Protein AF-A0A947HVK5-F1 (afdb_monomer)

pLDDT: mean 76.27, std 20.45, range [34.97, 96.56]

Sequence (121 aa):
MRTTFETTDQLSEFIASIAPEDFHAKRVPSLSNATLGVLHAGALTIHAIGRGLAFARGLDDKHTVKQVDRLLSNFGFDVERFRKVSIRLGQLGTPRRGHEWLLGPRLRSIPSGSSSGAPRP

Solvent-accessible surface area (backbone atoms only — not comparable to full-atom values): 7539 Å² total; per-residue (Å²): 134,86,85,78,77,88,48,54,64,61,35,25,54,52,47,54,75,73,48,60,94,86,56,58,74,73,52,38,58,51,50,16,49,51,50,54,48,50,59,52,48,52,59,52,48,40,49,51,52,8,40,52,50,8,66,77,66,78,50,57,46,70,62,31,23,52,50,45,47,53,54,74,68,32,88,88,56,61,62,72,72,48,49,64,54,52,55,53,46,62,74,68,48,80,84,71,89,86,60,82,82,78,58,61,83,83,68,76,76,68,79,83,88,71,93,79,83,80,84,82,132

Structure (mmCIF, N/CA/C/O backbone):
data_AF-A0A947HVK5-F1
#
_entry.id   AF-A0A947HVK5-F1
#
loop_
_atom_site.group_PDB
_atom_site.id
_atom_site.type_symbol
_atom_site.label_atom_id
_atom_site.label_alt_id
_atom_site.label_comp_id
_atom_site.label_asym_id
_atom_site.label_entity_id
_atom_site.label_seq_id
_atom_site.pdbx_PDB_ins_code
_atom_site.Cartn_x
_atom_site.Cartn_y
_atom_site.Cartn_z
_atom_site.occupancy
_atom_site.B_iso_or_equiv
_atom_site.auth_seq_id
_atom_site.auth_comp_id
_atom_site.auth_asym_id
_atom_site.auth_atom_id
_atom_site.pdbx_PDB_model_num
ATOM 1 N N . MET A 1 1 ? 13.773 13.739 -1.550 1.00 34.97 1 MET A N 1
ATOM 2 C CA . MET A 1 1 ? 13.033 13.796 -2.827 1.00 34.9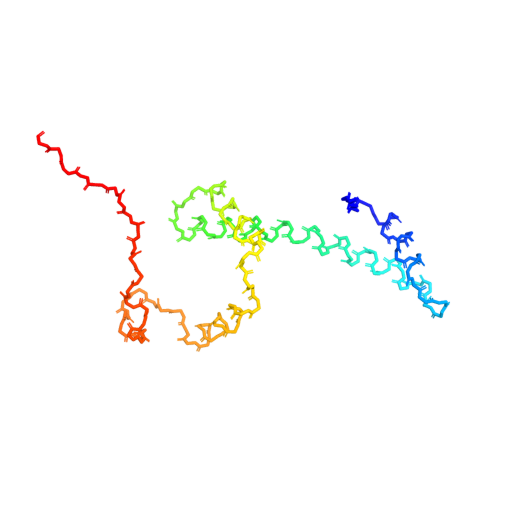7 1 MET A CA 1
ATOM 3 C C . MET A 1 1 ? 11.862 12.828 -2.711 1.00 34.97 1 MET A C 1
ATOM 5 O O . MET A 1 1 ? 12.106 11.650 -2.498 1.00 34.97 1 MET A O 1
ATOM 9 N N . ARG A 1 2 ? 10.616 13.318 -2.682 1.00 39.97 2 ARG A N 1
ATOM 10 C CA . ARG A 1 2 ? 9.412 12.478 -2.556 1.00 39.97 2 ARG A CA 1
ATOM 11 C C . ARG A 1 2 ? 8.813 12.342 -3.952 1.00 39.97 2 ARG A C 1
ATOM 13 O O . ARG A 1 2 ? 8.072 13.216 -4.383 1.00 39.97 2 ARG A O 1
ATOM 20 N N . THR A 1 3 ? 9.227 11.315 -4.684 1.00 53.03 3 THR A N 1
ATOM 21 C CA . THR A 1 3 ? 8.706 11.017 -6.022 1.00 53.03 3 THR A CA 1
ATOM 22 C C . THR A 1 3 ? 7.346 10.356 -5.838 1.00 53.03 3 THR A C 1
ATOM 24 O O . THR A 1 3 ? 7.264 9.194 -5.446 1.00 53.03 3 THR A O 1
ATOM 27 N N . THR A 1 4 ? 6.274 11.124 -6.008 1.00 68.50 4 THR A N 1
ATOM 28 C CA . THR A 1 4 ? 4.917 10.571 -5.997 1.00 68.50 4 THR A CA 1
ATOM 29 C C . THR A 1 4 ? 4.592 10.213 -7.437 1.00 68.50 4 THR A C 1
ATOM 31 O O . THR A 1 4 ? 4.535 11.096 -8.286 1.00 68.50 4 THR A O 1
ATOM 34 N N . PHE A 1 5 ? 4.478 8.920 -7.721 1.00 78.25 5 PHE A N 1
ATOM 35 C CA . PHE A 1 5 ? 4.069 8.429 -9.030 1.00 78.25 5 PHE A CA 1
ATOM 36 C C . PHE A 1 5 ? 2.545 8.419 -9.084 1.00 78.25 5 PHE A C 1
ATOM 38 O O . PHE A 1 5 ? 1.913 7.647 -8.363 1.00 78.25 5 PHE A O 1
ATOM 45 N N . GLU A 1 6 ? 1.966 9.292 -9.901 1.00 78.19 6 GLU A N 1
ATOM 46 C CA . GLU A 1 6 ? 0.510 9.441 -10.010 1.00 78.19 6 GLU A CA 1
ATOM 47 C C . GLU A 1 6 ? -0.037 8.826 -11.303 1.00 78.19 6 GLU A C 1
ATOM 49 O O . GLU A 1 6 ? -1.225 8.514 -11.381 1.00 78.19 6 GLU A O 1
ATOM 54 N N . THR A 1 7 ? 0.820 8.602 -12.307 1.00 85.94 7 THR A N 1
ATOM 55 C CA . THR A 1 7 ? 0.417 8.062 -13.612 1.00 85.94 7 THR A CA 1
ATOM 56 C C . THR A 1 7 ? 1.287 6.892 -14.070 1.00 85.94 7 THR A C 1
ATOM 58 O O . THR A 1 7 ? 2.454 6.751 -13.692 1.00 85.94 7 THR A O 1
ATOM 61 N N . THR A 1 8 ? 0.720 6.048 -14.940 1.00 89.00 8 THR A N 1
ATOM 62 C CA . THR A 1 8 ? 1.452 4.952 -15.596 1.00 89.00 8 THR A CA 1
ATOM 63 C C . THR A 1 8 ? 2.603 5.469 -16.458 1.00 89.00 8 THR A C 1
ATOM 65 O O . THR A 1 8 ? 3.626 4.793 -16.558 1.00 89.00 8 THR A O 1
ATOM 68 N N . ASP A 1 9 ? 2.476 6.653 -17.057 1.00 91.00 9 ASP A N 1
ATOM 69 C CA . ASP A 1 9 ? 3.511 7.222 -17.927 1.00 91.00 9 ASP A CA 1
ATOM 70 C C . ASP A 1 9 ? 4.757 7.607 -17.126 1.00 91.00 9 ASP A C 1
ATOM 72 O O . ASP A 1 9 ? 5.859 7.197 -17.483 1.00 91.00 9 ASP A O 1
ATOM 76 N N . GLN A 1 10 ? 4.575 8.270 -15.977 1.00 91.19 10 GLN A N 1
ATOM 77 C CA . GLN A 1 10 ? 5.668 8.590 -15.050 1.00 91.19 10 GLN A CA 1
ATOM 78 C C . GLN A 1 10 ? 6.384 7.323 -14.557 1.00 91.19 10 GLN A C 1
ATOM 80 O O . GLN A 1 10 ? 7.609 7.290 -14.452 1.00 91.19 10 GLN A O 1
ATOM 85 N N . LEU A 1 11 ? 5.622 6.261 -14.269 1.00 92.25 11 LEU A N 1
ATOM 86 C CA . LEU A 1 11 ? 6.189 4.964 -13.890 1.00 92.25 11 LEU A CA 1
ATOM 87 C C . LEU A 1 11 ? 6.932 4.302 -15.047 1.00 92.25 11 LEU A C 1
ATOM 89 O O . LEU A 1 11 ? 7.979 3.709 -14.823 1.00 92.25 11 LEU A O 1
ATOM 93 N N . SER A 1 12 ? 6.416 4.408 -16.269 1.00 93.50 12 SER A N 1
ATOM 94 C CA . SER A 1 12 ? 7.029 3.801 -17.453 1.00 93.50 12 SER A CA 1
ATOM 95 C C . SER A 1 12 ? 8.331 4.487 -17.828 1.00 93.50 12 SER A C 1
ATOM 97 O O . SER A 1 12 ? 9.298 3.794 -18.125 1.00 93.50 12 SER A O 1
ATOM 99 N N . GLU A 1 13 ? 8.384 5.816 -17.751 1.00 92.50 13 GLU A N 1
ATOM 100 C CA . GLU A 1 13 ? 9.611 6.589 -17.948 1.00 92.50 13 GLU A CA 1
ATOM 101 C C . GLU A 1 13 ? 10.662 6.227 -16.891 1.00 92.50 13 GLU A C 1
ATOM 103 O O . GLU A 1 13 ? 11.802 5.896 -17.222 1.00 92.50 13 GLU A O 1
ATOM 108 N N . PHE A 1 14 ? 10.261 6.187 -15.618 1.00 92.50 14 PHE A N 1
ATOM 109 C CA . PHE A 1 14 ? 11.153 5.788 -14.534 1.00 92.50 14 PHE A CA 1
ATOM 110 C C . PHE A 1 14 ? 11.657 4.350 -14.692 1.00 92.50 14 PHE A C 1
ATOM 112 O O . PHE A 1 14 ? 12.860 4.109 -14.615 1.00 92.50 14 PHE A O 1
ATOM 119 N N . ILE A 1 15 ? 10.765 3.393 -14.952 1.00 92.62 15 ILE A N 1
ATOM 120 C CA . ILE A 1 15 ? 11.133 1.989 -15.149 1.00 92.62 15 ILE A CA 1
ATOM 121 C C . ILE A 1 15 ? 12.053 1.840 -16.362 1.00 92.62 15 ILE A C 1
ATOM 123 O O . ILE A 1 15 ? 13.040 1.119 -16.267 1.00 92.62 15 ILE A O 1
ATOM 127 N N . ALA A 1 16 ? 11.782 2.534 -17.469 1.00 92.75 16 ALA A N 1
ATOM 128 C CA . ALA A 1 16 ? 12.657 2.526 -18.638 1.00 92.75 16 ALA A CA 1
ATOM 129 C C . ALA A 1 16 ? 14.060 3.065 -18.310 1.00 92.75 16 ALA A C 1
ATOM 131 O O . ALA A 1 16 ? 15.040 2.499 -18.779 1.00 92.75 16 ALA A O 1
ATOM 132 N N . SER A 1 17 ? 14.172 4.095 -17.460 1.00 93.88 17 SER A N 1
ATOM 133 C CA . SER A 1 17 ? 15.466 4.683 -17.068 1.00 93.88 17 SER A CA 1
ATOM 134 C C . SER A 1 17 ? 16.365 3.768 -16.227 1.00 93.88 17 SER A C 1
ATOM 136 O O . SER A 1 17 ? 17.575 3.974 -16.188 1.00 93.88 17 SER A O 1
ATOM 138 N N . ILE A 1 18 ? 15.787 2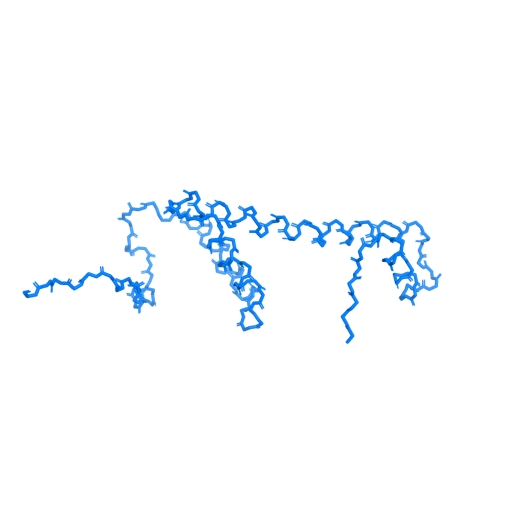.771 -15.549 1.00 94.12 18 ILE A N 1
ATOM 139 C CA . ILE A 1 18 ? 16.523 1.811 -14.708 1.00 94.12 18 ILE A CA 1
ATOM 140 C C . ILE A 1 18 ? 16.575 0.408 -15.322 1.00 94.12 18 ILE A C 1
ATOM 142 O O . ILE A 1 18 ? 17.211 -0.488 -14.764 1.00 94.12 18 ILE A O 1
ATOM 146 N N . ALA A 1 19 ? 15.860 0.188 -16.427 1.00 91.44 19 ALA A N 1
ATOM 147 C CA . ALA A 1 19 ? 15.788 -1.103 -17.082 1.00 91.44 19 ALA A CA 1
ATOM 148 C C . ALA A 1 19 ? 17.111 -1.423 -17.807 1.00 91.44 19 ALA A C 1
ATOM 150 O O . ALA A 1 19 ? 17.690 -0.541 -18.441 1.00 91.44 19 ALA A O 1
ATOM 151 N N . PRO A 1 20 ? 17.585 -2.681 -17.755 1.00 91.44 20 PRO A N 1
AT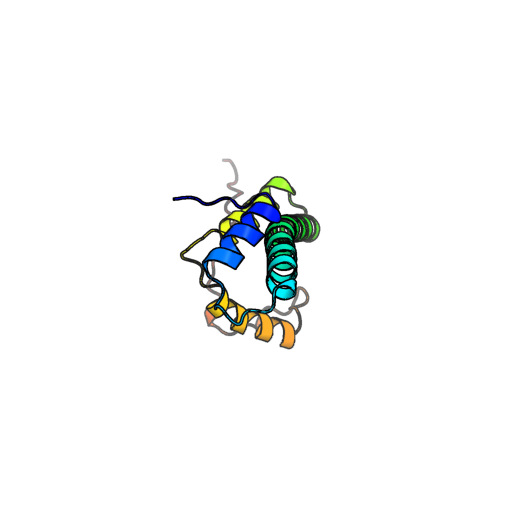OM 152 C CA . PRO A 1 20 ? 18.702 -3.142 -18.579 1.00 91.44 20 PRO A CA 1
ATOM 153 C C . PRO A 1 20 ? 18.429 -2.993 -20.084 1.00 91.44 20 PRO A C 1
ATOM 155 O O . PRO A 1 20 ? 17.276 -3.025 -20.512 1.00 91.44 20 PRO A O 1
ATOM 158 N N . GLU A 1 21 ? 19.482 -2.907 -20.901 1.00 87.00 21 GLU A N 1
ATOM 159 C CA . GLU A 1 21 ? 19.357 -2.745 -22.362 1.00 87.00 21 GLU A CA 1
ATOM 160 C C . GLU A 1 21 ? 18.593 -3.892 -23.051 1.00 87.00 21 GLU A C 1
ATOM 162 O O . GLU A 1 21 ? 17.910 -3.674 -24.049 1.00 87.00 21 GLU A O 1
ATOM 167 N N . ASP A 1 22 ? 18.653 -5.111 -22.509 1.00 90.50 22 ASP A N 1
ATOM 168 C CA . ASP A 1 22 ? 17.953 -6.294 -23.023 1.00 90.50 22 ASP A CA 1
ATOM 169 C C . ASP A 1 22 ? 16.532 -6.462 -22.448 1.00 90.50 22 ASP A C 1
ATOM 171 O O . ASP A 1 22 ? 15.848 -7.469 -22.686 1.00 90.50 22 ASP A O 1
ATOM 175 N N . PHE A 1 23 ? 16.040 -5.472 -21.697 1.00 92.50 23 PHE A N 1
ATOM 176 C CA . PHE A 1 23 ? 14.722 -5.533 -21.089 1.00 92.50 23 PHE A CA 1
ATOM 177 C C . PHE A 1 23 ? 13.618 -5.405 -22.142 1.00 92.50 23 PHE A C 1
ATOM 179 O O . PHE A 1 23 ? 13.450 -4.392 -22.817 1.00 92.50 23 PHE A O 1
ATOM 186 N N . HIS A 1 24 ? 12.817 -6.462 -22.275 1.00 91.81 24 HIS A N 1
ATOM 187 C CA . HIS A 1 24 ? 11.785 -6.530 -23.302 1.00 91.81 24 HIS A CA 1
ATOM 188 C C . HIS A 1 24 ? 10.789 -5.360 -23.205 1.00 91.81 24 HIS A C 1
ATOM 190 O O . HIS A 1 24 ? 10.129 -5.192 -22.180 1.00 91.81 24 HIS A O 1
ATOM 196 N N . ALA A 1 25 ? 10.600 -4.617 -24.300 1.00 88.44 25 ALA A N 1
ATOM 197 C CA . ALA A 1 25 ? 9.832 -3.367 -24.324 1.00 88.44 25 ALA A CA 1
ATOM 198 C C . ALA A 1 25 ? 8.410 -3.474 -23.737 1.00 88.44 25 ALA A C 1
ATOM 200 O O . ALA A 1 25 ? 7.955 -2.557 -23.064 1.00 88.44 25 ALA A O 1
ATOM 201 N N . LYS A 1 26 ? 7.708 -4.608 -23.908 1.00 93.56 26 LYS A N 1
ATOM 202 C CA . LYS A 1 26 ? 6.364 -4.813 -23.321 1.00 93.56 26 LYS A CA 1
ATOM 203 C C . LYS A 1 26 ? 6.364 -5.019 -21.799 1.00 93.56 26 LYS A C 1
ATOM 205 O O . LYS A 1 26 ? 5.314 -4.898 -21.165 1.00 93.56 26 LYS A O 1
ATOM 210 N N . ARG A 1 27 ? 7.511 -5.342 -21.193 1.00 93.75 27 ARG A N 1
ATOM 211 C CA . ARG A 1 27 ? 7.631 -5.528 -19.739 1.00 93.75 27 ARG A CA 1
ATOM 212 C C . ARG A 1 27 ? 7.606 -4.201 -18.994 1.00 93.75 27 ARG A C 1
ATOM 214 O O . ARG A 1 27 ? 7.072 -4.180 -17.894 1.00 93.75 27 ARG A O 1
ATOM 221 N N . VAL A 1 28 ? 8.089 -3.114 -19.602 1.00 93.31 28 VAL A N 1
ATOM 222 C CA . VAL A 1 28 ? 8.033 -1.763 -19.018 1.00 93.31 28 VAL A CA 1
ATOM 223 C C . VAL A 1 28 ? 6.588 -1.354 -18.696 1.00 93.31 28 VAL A C 1
ATOM 225 O O . VAL A 1 28 ? 6.278 -1.240 -17.513 1.00 93.31 28 VAL A O 1
ATOM 228 N N . PRO A 1 29 ? 5.652 -1.253 -19.664 1.00 92.81 29 PRO A N 1
ATOM 229 C CA . PRO A 1 29 ? 4.277 -0.854 -19.363 1.00 92.81 29 PRO A CA 1
ATOM 230 C C . PRO A 1 29 ? 3.543 -1.873 -18.480 1.00 92.81 29 PRO A C 1
ATOM 232 O O . PRO A 1 29 ? 2.695 -1.496 -17.674 1.00 92.81 29 PRO A O 1
ATOM 235 N N . SER A 1 30 ? 3.879 -3.165 -18.581 1.00 94.62 30 SER A N 1
ATOM 236 C CA . SER A 1 30 ? 3.310 -4.194 -17.699 1.00 94.62 30 SER A CA 1
ATOM 237 C C . SER A 1 30 ? 3.712 -3.971 -16.239 1.00 94.62 30 SER A C 1
ATOM 239 O O . SER A 1 30 ? 2.864 -4.032 -15.348 1.00 94.62 30 SER A O 1
ATOM 241 N N . LEU A 1 31 ? 4.993 -3.680 -15.992 1.00 93.88 31 LEU A N 1
ATOM 242 C CA . LEU A 1 31 ? 5.515 -3.409 -14.657 1.00 93.88 31 LEU A CA 1
ATOM 243 C C . LEU A 1 31 ? 4.980 -2.081 -14.110 1.00 93.88 31 LEU A C 1
ATOM 245 O O . LEU A 1 31 ? 4.617 -2.021 -12.935 1.00 93.88 31 LEU A O 1
ATOM 249 N N . SER A 1 32 ? 4.850 -1.053 -14.951 1.00 93.94 32 SER A N 1
ATOM 250 C CA . SER A 1 32 ? 4.240 0.229 -14.578 1.00 93.94 32 SER A CA 1
ATOM 251 C C . SER A 1 32 ? 2.795 0.058 -14.124 1.00 93.94 32 SER A C 1
ATOM 253 O O . SER A 1 32 ? 2.433 0.505 -13.038 1.00 93.94 32 SER A O 1
ATOM 255 N N . ASN A 1 33 ? 1.979 -0.652 -14.909 1.00 93.25 33 ASN A N 1
ATOM 256 C CA . ASN A 1 33 ? 0.582 -0.925 -14.568 1.00 93.25 33 ASN A CA 1
ATOM 257 C C . ASN A 1 33 ? 0.458 -1.755 -13.287 1.00 93.25 33 ASN A C 1
ATOM 259 O O . ASN A 1 33 ? -0.368 -1.446 -12.428 1.00 93.25 33 ASN A O 1
ATOM 263 N N . ALA A 1 34 ? 1.296 -2.784 -13.128 1.00 93.06 34 ALA A N 1
ATOM 264 C CA . ALA A 1 34 ? 1.319 -3.586 -11.909 1.00 93.06 34 ALA A CA 1
ATOM 265 C C . ALA A 1 34 ? 1.700 -2.741 -10.684 1.00 93.06 34 ALA A C 1
ATOM 267 O O . ALA A 1 34 ? 1.050 -2.835 -9.645 1.00 93.06 34 ALA A O 1
ATOM 268 N N . THR A 1 35 ? 2.708 -1.876 -10.815 1.00 92.38 35 THR A N 1
ATOM 269 C CA . THR A 1 35 ? 3.162 -0.982 -9.740 1.00 92.38 35 THR A CA 1
ATOM 270 C C . THR A 1 35 ? 2.070 0.007 -9.348 1.00 92.38 35 THR A C 1
ATOM 272 O O . THR A 1 35 ? 1.751 0.119 -8.165 1.00 92.38 35 THR A O 1
ATOM 275 N N . LEU A 1 36 ? 1.431 0.658 -10.324 1.00 91.50 36 LEU A N 1
ATOM 276 C CA . LEU A 1 36 ? 0.298 1.552 -10.080 1.00 91.50 36 LEU A CA 1
ATOM 277 C C . LEU A 1 36 ? -0.846 0.818 -9.362 1.00 91.50 36 LEU A C 1
ATOM 279 O O . LEU A 1 36 ? -1.394 1.310 -8.374 1.00 91.50 36 LEU A O 1
ATOM 283 N N . GLY A 1 37 ? -1.153 -0.404 -9.810 1.00 91.12 37 GLY A N 1
ATOM 284 C CA . GLY A 1 37 ? -2.142 -1.274 -9.181 1.00 91.12 37 GLY A CA 1
ATOM 285 C C . GLY A 1 37 ? -1.817 -1.583 -7.720 1.00 91.12 37 GLY A C 1
ATOM 286 O O . GLY A 1 37 ? -2.689 -1.448 -6.865 1.00 91.12 37 GLY A O 1
ATOM 287 N N . VAL A 1 38 ? -0.568 -1.937 -7.406 1.00 91.38 38 VAL A N 1
ATOM 288 C CA . VAL A 1 38 ? -0.121 -2.210 -6.029 1.00 91.38 38 VAL A CA 1
ATOM 289 C C . VAL A 1 38 ? -0.227 -0.965 -5.147 1.00 91.38 38 VAL A C 1
ATOM 291 O O . VAL A 1 38 ? -0.720 -1.066 -4.022 1.00 91.38 38 VAL A O 1
ATOM 294 N N . LEU A 1 39 ? 0.180 0.206 -5.646 1.00 87.88 39 LEU A N 1
ATOM 295 C CA . LEU A 1 39 ? 0.109 1.464 -4.895 1.00 87.88 39 LEU A CA 1
ATOM 296 C C . LEU A 1 39 ? -1.338 1.806 -4.508 1.00 87.88 39 LEU A C 1
ATOM 298 O O . LEU A 1 39 ? -1.622 2.078 -3.338 1.00 87.88 39 LEU A O 1
ATOM 302 N N . HIS A 1 40 ? -2.275 1.720 -5.456 1.00 87.75 40 HIS A N 1
ATOM 303 C CA . HIS A 1 40 ? -3.691 1.972 -5.175 1.00 87.75 40 HIS A CA 1
ATOM 304 C C . HIS A 1 40 ? -4.331 0.875 -4.319 1.00 87.75 40 HIS A C 1
ATOM 306 O O . HIS A 1 40 ? -5.081 1.176 -3.385 1.00 87.75 40 HIS A O 1
ATOM 312 N N . ALA A 1 41 ? -4.019 -0.395 -4.590 1.00 90.00 41 ALA A N 1
ATOM 313 C CA . ALA A 1 41 ? -4.534 -1.519 -3.817 1.00 90.00 41 ALA A CA 1
ATOM 314 C C . ALA A 1 41 ? -4.093 -1.448 -2.350 1.00 90.00 41 ALA A C 1
ATOM 316 O O . ALA A 1 41 ? -4.897 -1.740 -1.465 1.00 90.00 41 ALA A O 1
ATOM 317 N N . GLY A 1 42 ? -2.859 -1.015 -2.073 1.00 86.69 42 GLY A N 1
ATOM 318 C CA . GLY A 1 42 ? -2.3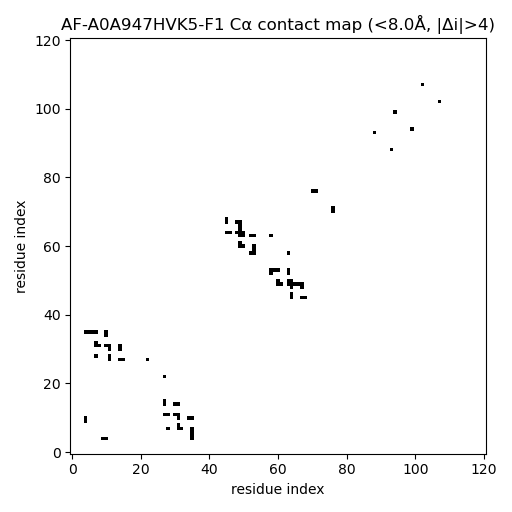65 -0.805 -0.713 1.00 86.69 42 GLY A CA 1
ATOM 319 C C . GLY A 1 42 ? -3.240 0.177 0.068 1.00 86.69 42 GLY A C 1
ATOM 320 O O . GLY A 1 42 ? -3.742 -0.160 1.143 1.00 86.69 42 GLY A O 1
ATOM 321 N N . ALA A 1 43 ? -3.515 1.350 -0.510 1.00 83.75 43 ALA A N 1
ATOM 322 C CA . ALA A 1 43 ? -4.378 2.351 0.114 1.00 83.75 43 ALA A CA 1
ATOM 323 C C . ALA A 1 43 ? -5.803 1.821 0.360 1.00 83.75 43 ALA A C 1
ATOM 325 O O . ALA A 1 43 ? -6.342 1.968 1.461 1.00 83.75 43 ALA A O 1
ATOM 326 N N . LEU A 1 44 ? -6.407 1.154 -0.629 1.00 89.94 44 LEU A N 1
ATOM 327 C CA . LEU A 1 44 ? -7.746 0.565 -0.500 1.00 89.94 44 LEU A CA 1
ATOM 328 C C . LEU A 1 44 ? -7.797 -0.530 0.573 1.00 89.94 44 LEU A C 1
ATOM 330 O O . LEU A 1 44 ? -8.749 -0.593 1.353 1.00 89.94 44 LEU A O 1
ATOM 334 N N . THR A 1 45 ? -6.754 -1.354 0.653 1.00 93.56 45 THR A N 1
ATOM 335 C CA . THR A 1 45 ? -6.651 -2.452 1.618 1.00 93.56 45 THR A CA 1
ATOM 336 C C . THR A 1 45 ? -6.604 -1.927 3.050 1.00 93.56 45 THR A C 1
ATOM 338 O O . THR A 1 45 ? -7.320 -2.443 3.905 1.00 93.56 45 THR A O 1
ATOM 341 N N . ILE A 1 46 ? -5.849 -0.855 3.320 1.00 92.44 46 ILE A N 1
ATOM 342 C CA . ILE A 1 46 ? -5.811 -0.211 4.647 1.00 92.44 46 ILE A CA 1
ATOM 343 C C . ILE A 1 46 ? -7.213 0.243 5.073 1.00 92.44 46 ILE A C 1
ATOM 345 O O . ILE A 1 46 ? -7.644 -0.024 6.199 1.00 92.44 46 ILE A O 1
ATOM 349 N N . HIS A 1 47 ? -7.962 0.862 4.156 1.00 93.81 47 HIS A N 1
ATOM 350 C CA . HIS A 1 47 ? -9.336 1.291 4.417 1.00 93.81 47 HIS A CA 1
ATOM 351 C C . HIS A 1 47 ? -10.284 0.110 4.651 1.00 93.81 47 HIS A C 1
ATOM 353 O O . HIS A 1 47 ? -11.161 0.195 5.510 1.00 93.81 47 HIS A O 1
ATOM 359 N N . ALA A 1 48 ? -10.132 -0.980 3.895 1.00 95.94 48 ALA A N 1
ATOM 360 C CA . ALA A 1 48 ? -10.942 -2.183 4.055 1.00 95.94 48 ALA A CA 1
ATOM 361 C C . ALA A 1 48 ? -10.674 -2.876 5.402 1.00 95.94 48 ALA A C 1
ATOM 363 O O . ALA A 1 48 ? -11.618 -3.242 6.099 1.00 95.94 48 ALA A O 1
ATOM 364 N N . ILE A 1 49 ? -9.405 -2.991 5.811 1.00 94.69 49 ILE A N 1
ATOM 365 C CA . ILE A 1 49 ? -9.019 -3.564 7.110 1.00 94.69 49 ILE A CA 1
ATOM 366 C C . ILE A 1 49 ? -9.560 -2.706 8.256 1.00 94.69 49 ILE A C 1
ATOM 368 O O . ILE A 1 49 ? -10.131 -3.246 9.202 1.00 94.69 49 ILE A O 1
ATOM 372 N N . GLY A 1 50 ? -9.417 -1.378 8.170 1.00 95.81 50 GLY A N 1
ATOM 373 C CA . GLY A 1 50 ? -9.954 -0.455 9.172 1.00 95.81 50 GLY A CA 1
ATOM 374 C C . GLY A 1 50 ? -11.464 -0.608 9.347 1.00 95.81 50 GLY A C 1
ATOM 375 O O . GLY A 1 5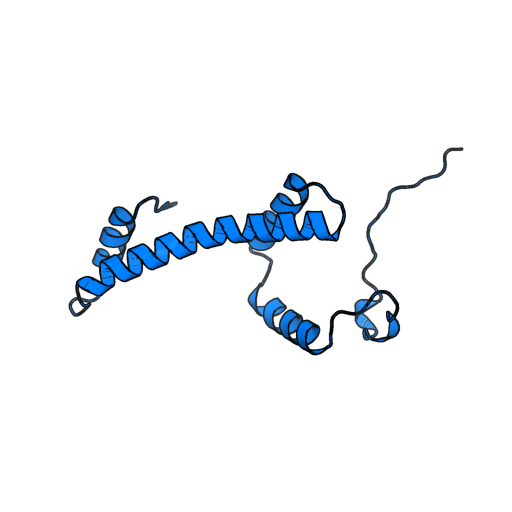0 ? -11.928 -0.837 10.459 1.00 95.81 50 GLY A O 1
ATOM 376 N N . ARG A 1 51 ? -12.220 -0.609 8.244 1.00 95.94 51 ARG A N 1
ATOM 377 C CA . ARG A 1 51 ? -13.675 -0.845 8.270 1.00 95.94 51 ARG A CA 1
ATOM 378 C C . ARG A 1 51 ? -14.047 -2.226 8.815 1.00 95.94 51 ARG A C 1
ATOM 380 O O . ARG A 1 51 ? -14.967 -2.345 9.617 1.00 95.94 51 ARG A O 1
ATOM 387 N N . GLY A 1 52 ? -13.300 -3.270 8.452 1.00 95.56 52 GLY A N 1
ATOM 388 C CA . GLY A 1 52 ? -13.480 -4.607 9.027 1.00 95.56 52 GLY A CA 1
ATOM 389 C C . GLY A 1 52 ? -13.259 -4.634 10.545 1.00 95.56 52 GLY A C 1
ATOM 390 O O . GLY A 1 52 ? -14.005 -5.292 11.270 1.00 95.56 52 GLY A O 1
ATOM 391 N N . LEU A 1 53 ? -12.275 -3.878 11.044 1.00 95.38 53 LEU A N 1
ATOM 392 C CA . LEU A 1 53 ? -12.009 -3.724 12.474 1.00 95.38 53 LEU A CA 1
ATOM 393 C C . LEU A 1 53 ? -13.126 -2.952 13.191 1.00 95.38 53 LEU A C 1
ATOM 395 O O . LEU A 1 53 ? -13.528 -3.366 14.280 1.00 95.38 53 LEU A O 1
ATOM 399 N N . ALA A 1 54 ? -13.628 -1.866 12.595 1.00 96.50 54 ALA A N 1
ATOM 400 C CA . ALA A 1 54 ? -14.780 -1.128 13.111 1.00 96.50 54 ALA A CA 1
ATOM 401 C C . ALA A 1 54 ? -16.002 -2.030 13.245 1.00 96.50 54 ALA A C 1
ATOM 403 O O . ALA A 1 54 ? -16.556 -2.142 14.339 1.00 96.50 54 ALA A O 1
ATOM 404 N N . PHE A 1 55 ? -16.342 -2.760 12.181 1.00 95.62 55 PHE A N 1
ATOM 405 C CA . PHE A 1 55 ? -17.448 -3.711 12.185 1.00 95.62 55 PHE A CA 1
ATOM 406 C C . PHE A 1 55 ? -17.287 -4.783 13.273 1.00 95.62 55 PHE A C 1
ATOM 408 O O . PHE A 1 55 ? -18.201 -5.021 14.058 1.00 95.62 55 PHE A O 1
ATOM 415 N N . ALA A 1 56 ? -16.103 -5.395 13.381 1.00 96.31 56 ALA A N 1
ATOM 416 C CA . ALA A 1 56 ? -15.849 -6.462 14.349 1.00 96.31 56 ALA A CA 1
ATOM 417 C C . ALA A 1 56 ? -15.897 -5.999 15.818 1.00 96.31 56 ALA A C 1
ATOM 419 O O . ALA A 1 56 ? -16.063 -6.832 16.712 1.00 96.31 56 ALA A O 1
ATOM 420 N N . ARG A 1 57 ? -15.707 -4.699 16.085 1.00 95.00 57 ARG A N 1
ATOM 421 C CA . ARG A 1 57 ? -15.612 -4.141 17.445 1.00 95.00 57 ARG A CA 1
ATOM 422 C C . ARG A 1 57 ? -16.699 -3.124 17.797 1.00 95.00 57 ARG A C 1
ATOM 424 O O . ARG A 1 57 ? -16.693 -2.644 18.926 1.00 95.00 57 ARG A O 1
ATOM 431 N N . GLY A 1 58 ? -17.607 -2.803 16.876 1.00 94.06 58 GLY A N 1
ATOM 432 C CA . GLY A 1 58 ? -18.611 -1.752 17.072 1.00 94.06 58 GLY A CA 1
ATOM 433 C C . GLY A 1 58 ? -17.984 -0.369 17.275 1.00 94.06 58 GLY A C 1
ATOM 434 O O . GLY A 1 58 ? -18.432 0.390 18.130 1.00 94.06 58 GLY A O 1
ATOM 435 N N . LEU A 1 59 ? -16.901 -0.074 16.549 1.00 95.00 59 LEU A N 1
ATOM 436 C CA . LEU A 1 59 ? -16.169 1.194 16.632 1.00 95.00 59 LEU A CA 1
ATOM 437 C C . LEU A 1 59 ? -16.436 2.064 15.402 1.00 95.00 59 LEU A C 1
ATOM 439 O O . LEU A 1 59 ? -16.983 1.606 14.407 1.00 95.00 59 LEU A O 1
ATOM 443 N N . ASP A 1 60 ? -15.996 3.316 15.465 1.00 96.56 60 ASP A N 1
ATOM 444 C CA . ASP A 1 60 ? -16.051 4.250 14.342 1.00 96.56 60 ASP A CA 1
ATOM 445 C C . ASP A 1 60 ? -15.004 3.925 13.253 1.00 96.56 60 ASP A C 1
ATOM 447 O O . ASP A 1 60 ? -13.824 3.655 13.531 1.00 96.56 60 ASP A O 1
ATOM 451 N N . ASP A 1 61 ? -15.443 3.992 11.995 1.00 94.00 61 ASP A N 1
ATOM 452 C CA . ASP A 1 61 ? -14.638 3.699 10.805 1.00 94.00 61 ASP A CA 1
ATOM 453 C C . ASP A 1 61 ? -13.414 4.616 10.693 1.00 94.00 61 ASP A C 1
ATOM 455 O O . ASP A 1 61 ? -12.303 4.158 10.421 1.00 94.00 61 ASP A O 1
ATOM 459 N N . LYS A 1 62 ? -13.569 5.922 10.938 1.00 95.31 62 LYS A N 1
ATOM 460 C CA . LYS A 1 62 ? -12.466 6.885 10.809 1.00 95.31 62 LYS A CA 1
ATOM 461 C C . LYS A 1 62 ? -11.373 6.595 11.834 1.00 95.31 62 LYS A C 1
ATOM 463 O O . LYS A 1 62 ? -10.185 6.667 11.507 1.00 95.31 62 LYS A O 1
ATOM 468 N N . HIS A 1 63 ? -11.745 6.269 13.069 1.00 96.19 63 HIS A N 1
ATOM 469 C CA . HIS A 1 63 ? -10.784 5.962 14.126 1.00 96.19 63 HIS A CA 1
ATOM 470 C C . HIS A 1 63 ? -10.023 4.657 13.876 1.00 96.19 63 HIS A C 1
ATOM 472 O O . HIS A 1 63 ? -8.804 4.617 14.066 1.00 96.19 63 HIS A O 1
ATOM 478 N N . THR A 1 64 ? -10.705 3.618 13.401 1.00 95.94 64 THR A N 1
ATOM 479 C CA . THR A 1 64 ? -10.092 2.312 13.118 1.00 95.94 64 THR A CA 1
ATOM 480 C C . THR A 1 64 ? -9.247 2.317 11.844 1.00 95.94 64 THR A C 1
ATOM 482 O O . THR A 1 64 ? -8.142 1.777 11.857 1.00 95.94 64 THR A O 1
ATOM 485 N N . VAL A 1 65 ? -9.669 3.005 10.778 1.00 95.88 65 VAL A N 1
ATOM 486 C CA . VAL A 1 65 ? -8.828 3.229 9.585 1.00 95.88 65 VAL A CA 1
ATOM 487 C C . VAL A 1 65 ? -7.552 3.980 9.966 1.00 95.88 65 VAL A C 1
ATOM 489 O O . VAL A 1 65 ? -6.456 3.538 9.626 1.00 95.88 65 VAL A O 1
ATOM 492 N N . LYS A 1 66 ? -7.662 5.053 10.762 1.00 95.44 66 LYS A N 1
ATOM 493 C CA . LYS A 1 66 ? -6.493 5.802 11.255 1.00 95.44 66 LYS A CA 1
ATOM 494 C C . LYS A 1 66 ? -5.576 4.945 12.130 1.00 95.44 66 LYS A C 1
ATOM 496 O O . LYS A 1 66 ? -4.364 5.143 12.130 1.00 95.44 66 LYS A O 1
ATOM 501 N N . GLN A 1 67 ? -6.137 4.021 12.906 1.00 95.19 67 GLN A N 1
ATOM 502 C CA . GLN A 1 67 ? -5.360 3.087 13.715 1.00 95.19 67 GLN A CA 1
ATOM 503 C C . GLN A 1 67 ? -4.525 2.146 12.835 1.00 95.19 67 GLN A C 1
ATOM 505 O O . GLN A 1 67 ? -3.338 1.974 13.104 1.00 95.19 67 GLN A O 1
ATOM 510 N N . VAL A 1 68 ? -5.124 1.561 11.794 1.00 93.69 68 VAL A N 1
ATOM 511 C CA . VAL A 1 68 ? -4.433 0.646 10.869 1.00 93.69 68 VAL A CA 1
ATOM 512 C C . VAL A 1 68 ? -3.363 1.384 10.064 1.00 93.69 68 VAL A C 1
ATOM 514 O O . VAL A 1 68 ? -2.231 0.913 9.981 1.00 93.69 68 VAL A O 1
ATOM 517 N N . ASP A 1 69 ? -3.685 2.565 9.539 1.00 93.12 69 ASP A N 1
ATOM 518 C CA . ASP A 1 69 ? -2.745 3.410 8.795 1.00 93.12 69 ASP A CA 1
ATOM 519 C C . ASP A 1 69 ? -1.501 3.771 9.628 1.00 93.12 69 ASP A C 1
ATOM 521 O O . ASP A 1 69 ? -0.365 3.584 9.190 1.00 93.12 69 ASP A O 1
ATOM 525 N N . ARG A 1 70 ? -1.702 4.190 10.885 1.00 93.06 70 ARG A N 1
ATOM 526 C CA . ARG A 1 70 ? -0.605 4.485 11.823 1.00 93.06 70 ARG A CA 1
ATOM 527 C C . ARG A 1 70 ? 0.232 3.261 12.173 1.00 93.06 70 ARG A C 1
ATOM 529 O O . ARG A 1 70 ? 1.433 3.407 12.370 1.00 93.06 70 ARG A O 1
ATOM 536 N N . LEU A 1 71 ? -0.387 2.084 12.290 1.00 90.94 71 LEU A N 1
ATOM 537 C CA . LEU A 1 71 ? 0.334 0.838 12.555 1.00 90.94 71 LEU A CA 1
ATOM 538 C C . LEU A 1 71 ? 1.284 0.507 11.399 1.00 90.94 71 LEU A C 1
ATOM 540 O O . LEU A 1 71 ? 2.448 0.208 11.641 1.00 90.94 71 LEU A O 1
ATOM 544 N N . LEU A 1 72 ? 0.793 0.578 10.160 1.00 86.88 72 LEU A N 1
ATOM 545 C CA . LEU A 1 72 ? 1.558 0.198 8.968 1.00 86.88 72 LEU A CA 1
ATOM 546 C C . LEU A 1 72 ? 2.559 1.272 8.524 1.00 86.88 72 LEU A C 1
ATOM 548 O O . LEU A 1 72 ? 3.558 0.946 7.894 1.00 86.88 72 LEU A O 1
ATOM 552 N N . SER A 1 73 ? 2.332 2.530 8.902 1.00 85.62 73 SER A N 1
ATOM 553 C CA . SER A 1 73 ? 3.276 3.632 8.678 1.00 85.62 73 SER A CA 1
ATOM 554 C C . SER A 1 73 ? 4.347 3.755 9.772 1.00 85.62 73 SER A C 1
ATOM 556 O O . SER A 1 73 ? 5.200 4.640 9.708 1.00 85.62 73 SER A O 1
ATOM 558 N N . ASN A 1 74 ? 4.314 2.909 10.808 1.00 89.19 74 ASN A N 1
ATOM 559 C CA . ASN A 1 74 ? 5.282 2.955 11.898 1.00 89.19 74 ASN A CA 1
ATOM 560 C C . ASN A 1 74 ? 6.581 2.230 11.510 1.00 89.19 74 ASN A C 1
ATOM 562 O O . ASN A 1 74 ? 6.630 1.004 11.517 1.00 89.19 74 ASN A O 1
ATOM 566 N N . PHE A 1 75 ? 7.661 2.980 11.271 1.00 80.31 75 PHE A N 1
ATOM 567 C CA . PHE A 1 75 ? 8.986 2.419 10.960 1.00 80.31 75 PHE A CA 1
ATOM 568 C C . PHE A 1 75 ? 9.558 1.499 12.051 1.00 80.31 75 PHE A C 1
ATOM 570 O O . PHE A 1 75 ? 10.399 0.655 11.759 1.00 80.31 75 PHE A O 1
ATOM 577 N N . GLY A 1 76 ? 9.109 1.635 13.304 1.00 85.50 76 GLY A N 1
ATOM 578 C CA . GLY A 1 76 ? 9.482 0.728 14.394 1.00 85.50 76 GLY A CA 1
ATOM 579 C C . GLY A 1 76 ? 8.718 -0.602 14.392 1.00 85.50 76 GLY A C 1
ATOM 580 O O . GLY A 1 76 ? 9.009 -1.473 15.213 1.00 85.50 76 GLY A O 1
ATOM 581 N N . PHE A 1 77 ? 7.724 -0.771 13.514 1.00 82.62 77 PHE A N 1
ATOM 582 C CA . PHE A 1 77 ? 6.932 -1.991 13.404 1.00 82.62 77 PHE A CA 1
ATOM 583 C C . PHE A 1 77 ? 7.506 -2.922 12.328 1.00 82.62 77 PHE A C 1
ATOM 585 O O . PHE A 1 77 ? 7.334 -2.713 11.130 1.00 82.62 77 PHE A O 1
ATOM 592 N N . ASP A 1 78 ? 8.170 -3.991 12.767 1.00 82.25 78 ASP A N 1
ATOM 593 C CA . ASP A 1 78 ? 8.692 -5.033 11.880 1.00 82.25 78 ASP A CA 1
ATOM 594 C C . ASP A 1 78 ? 7.577 -6.012 11.475 1.00 82.25 78 ASP A C 1
ATOM 596 O O . ASP A 1 78 ? 7.276 -6.987 12.174 1.00 82.25 78 ASP A O 1
ATOM 600 N N . VAL A 1 79 ? 6.953 -5.738 10.330 1.00 77.75 79 VAL A N 1
ATOM 601 C CA . VAL A 1 79 ? 5.868 -6.556 9.769 1.00 77.75 79 VAL A CA 1
ATOM 602 C C . VAL A 1 79 ? 6.304 -8.012 9.565 1.00 77.75 79 VAL A C 1
ATOM 604 O O . VAL A 1 79 ? 5.553 -8.928 9.909 1.00 77.75 79 VAL A O 1
ATOM 607 N N . GLU A 1 80 ? 7.519 -8.257 9.067 1.00 75.38 80 GLU A N 1
ATOM 608 C CA . GLU A 1 80 ? 8.000 -9.614 8.769 1.00 75.38 80 GLU A CA 1
ATOM 609 C C . GLU A 1 80 ? 8.232 -10.436 10.037 1.00 75.38 80 GLU A C 1
ATOM 611 O O . GLU A 1 80 ? 7.911 -11.632 10.091 1.00 75.38 80 GLU A O 1
ATOM 616 N N . ARG A 1 81 ? 8.704 -9.795 11.108 1.00 75.44 81 ARG A N 1
ATOM 617 C CA . ARG A 1 81 ? 8.806 -10.436 12.422 1.00 75.44 81 ARG A CA 1
ATOM 618 C C . ARG A 1 81 ? 7.446 -10.904 12.936 1.00 75.44 81 ARG A C 1
ATOM 620 O O . ARG A 1 81 ? 7.348 -12.009 13.474 1.00 75.44 81 ARG A O 1
ATOM 627 N N . PHE A 1 82 ? 6.390 -10.113 12.747 1.00 68.88 82 PHE A N 1
ATOM 628 C CA . PHE A 1 82 ? 5.037 -10.456 13.205 1.00 68.88 82 PHE A CA 1
ATOM 629 C C . PHE A 1 82 ? 4.250 -11.350 12.236 1.00 68.88 82 PHE A C 1
ATOM 631 O O . PHE A 1 82 ? 3.342 -12.075 12.668 1.00 68.88 82 PHE A O 1
ATOM 638 N N . ARG A 1 83 ? 4.630 -11.400 10.955 1.00 66.00 83 ARG A N 1
ATOM 639 C CA . ARG A 1 83 ? 4.049 -12.314 9.961 1.00 66.00 83 ARG A CA 1
ATOM 640 C C . ARG A 1 83 ? 4.153 -13.778 10.401 1.00 66.00 83 ARG A C 1
ATOM 642 O O . ARG A 1 83 ? 3.163 -14.508 10.344 1.00 66.00 83 ARG A O 1
ATOM 649 N N . LYS A 1 84 ? 5.314 -14.202 10.922 1.00 61.44 84 LYS A N 1
ATOM 650 C CA . LYS A 1 84 ? 5.544 -15.583 11.405 1.00 61.44 84 LYS A CA 1
ATOM 651 C C . LYS A 1 84 ? 4.620 -15.977 12.566 1.00 61.44 84 LYS A C 1
ATOM 653 O O . LYS A 1 84 ? 4.201 -17.128 12.658 1.00 61.44 84 LYS A O 1
ATOM 658 N N . VAL A 1 85 ? 4.284 -15.029 13.442 1.00 62.12 85 VAL A N 1
ATOM 659 C CA . VAL A 1 85 ? 3.389 -15.254 14.592 1.00 62.12 85 VAL A CA 1
ATOM 660 C C . VAL A 1 85 ? 1.932 -15.361 14.142 1.00 62.12 85 VAL A C 1
ATOM 662 O O . VAL A 1 85 ? 1.204 -16.229 14.617 1.00 62.12 85 VAL A O 1
ATOM 665 N N . SER A 1 86 ? 1.520 -14.524 13.190 1.00 56.50 86 SER A N 1
ATOM 666 C CA . SER A 1 86 ? 0.133 -14.472 12.711 1.00 56.50 86 SER A CA 1
ATOM 667 C C . SER A 1 86 ? -0.280 -15.741 11.960 1.00 56.50 86 SER A C 1
ATOM 669 O O . SER A 1 86 ? -1.368 -16.260 12.196 1.00 56.50 86 SER A O 1
ATOM 671 N N . ILE A 1 87 ? 0.609 -16.307 11.133 1.00 59.88 87 ILE A N 1
ATOM 672 C CA . ILE A 1 87 ? 0.368 -17.604 10.472 1.00 59.88 87 ILE A CA 1
ATOM 673 C C . ILE A 1 87 ? 0.205 -18.715 11.518 1.00 59.88 87 ILE A C 1
ATOM 675 O O . ILE A 1 87 ? -0.696 -19.545 11.412 1.00 59.88 87 ILE A O 1
ATOM 679 N N . ARG A 1 88 ? 1.027 -18.692 12.574 1.00 54.81 88 ARG A N 1
ATOM 680 C CA . ARG A 1 88 ? 0.959 -19.669 13.668 1.00 54.81 88 ARG A CA 1
ATOM 681 C C . ARG A 1 88 ? -0.355 -19.577 14.450 1.00 54.81 88 ARG A C 1
ATOM 683 O O . ARG A 1 88 ? -0.912 -20.606 14.806 1.00 54.81 88 ARG A O 1
ATOM 690 N N . LEU A 1 89 ? -0.876 -18.370 14.681 1.00 53.97 89 LEU A N 1
ATOM 691 C CA . LEU A 1 89 ? -2.187 -18.166 15.313 1.00 53.97 89 LEU A CA 1
ATOM 692 C C . LEU A 1 89 ? -3.349 -18.586 14.402 1.00 53.97 89 LEU A C 1
ATOM 694 O O . LEU A 1 89 ? -4.318 -19.159 14.888 1.00 53.97 89 LEU A O 1
ATOM 698 N N . GLY A 1 90 ? -3.237 -18.367 13.088 1.00 59.06 90 GLY A N 1
ATOM 699 C CA . GLY A 1 90 ? -4.216 -18.856 12.111 1.00 59.06 90 GLY A CA 1
ATOM 700 C C . GLY A 1 90 ? -4.298 -20.386 12.059 1.00 59.06 90 GLY A C 1
ATOM 701 O O . GLY A 1 90 ? -5.388 -20.936 11.937 1.00 59.06 90 GLY A O 1
ATOM 702 N N . GLN A 1 91 ? -3.166 -21.077 12.230 1.00 56.69 91 GLN A N 1
ATOM 703 C CA . GLN A 1 91 ? -3.101 -22.544 12.306 1.00 56.69 91 GLN A CA 1
ATOM 704 C C . GLN A 1 91 ? -3.623 -23.117 13.633 1.00 56.69 91 GLN A C 1
ATOM 706 O O . GLN A 1 91 ? -4.040 -24.271 13.671 1.00 56.69 91 GLN A O 1
ATOM 711 N N . LEU A 1 92 ? -3.630 -22.328 14.713 1.00 53.72 92 LEU A N 1
ATOM 712 C CA . LEU A 1 92 ? -4.127 -22.743 16.033 1.00 53.72 92 LEU A CA 1
ATOM 713 C C . LEU A 1 92 ? -5.645 -22.554 16.206 1.00 53.72 92 LEU A C 1
ATOM 715 O O . LEU A 1 92 ? -6.193 -22.943 17.235 1.00 53.72 92 LEU A O 1
ATOM 719 N N . GLY A 1 93 ? -6.330 -22.000 15.199 1.00 49.66 93 GLY A N 1
ATOM 720 C CA . GLY A 1 93 ? -7.741 -21.637 15.276 1.00 49.66 93 GLY A CA 1
ATOM 721 C C . GLY A 1 93 ? -7.945 -20.371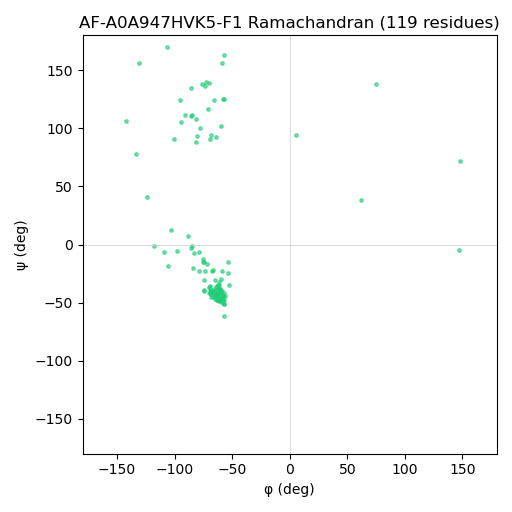 16.107 1.00 49.66 93 GLY A C 1
ATOM 722 O O . GLY A 1 93 ? -7.320 -20.169 17.148 1.00 49.66 93 GLY A O 1
ATOM 723 N N . THR A 1 94 ? -8.825 -19.475 15.648 1.00 52.78 94 THR A N 1
ATOM 724 C CA . THR A 1 94 ? -9.158 -18.282 16.430 1.00 52.78 94 THR A CA 1
ATOM 725 C C . THR A 1 94 ? -9.702 -18.720 17.786 1.00 52.78 94 THR A C 1
ATOM 727 O O . THR A 1 94 ? -10.683 -19.472 17.818 1.00 52.78 94 THR A O 1
ATOM 730 N N . PRO A 1 95 ? -9.124 -18.234 18.889 1.00 53.06 95 PRO A N 1
ATOM 731 C CA . PRO A 1 95 ? -9.609 -18.541 20.215 1.00 53.06 95 PRO A CA 1
ATOM 732 C C . PRO A 1 95 ? -11.086 -18.044 20.345 1.00 53.06 95 PRO A C 1
ATOM 734 O O . PRO A 1 95 ? -11.331 -16.848 20.514 1.00 53.06 95 PRO A O 1
ATOM 737 N N . ARG A 1 96 ? -12.094 -18.936 20.248 1.00 55.62 96 ARG A N 1
ATOM 738 C CA . ARG A 1 96 ? -13.549 -18.638 20.342 1.00 55.62 96 ARG A CA 1
ATOM 739 C C . ARG A 1 96 ? -13.990 -18.236 21.751 1.00 55.62 96 ARG A C 1
ATOM 741 O O . ARG A 1 96 ? -14.272 -19.115 22.544 1.00 55.62 96 ARG A O 1
ATOM 748 N N . ARG A 1 97 ? -13.983 -16.937 22.088 1.00 43.34 97 ARG A N 1
ATOM 749 C CA . ARG A 1 97 ? -14.364 -16.343 23.402 1.00 43.34 97 ARG A CA 1
ATOM 750 C C . ARG A 1 97 ? -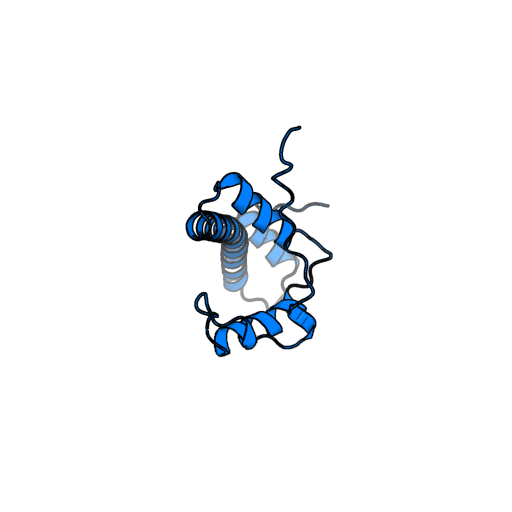14.700 -17.377 24.524 1.00 43.34 97 ARG A C 1
ATOM 752 O O . ARG A 1 97 ? -15.836 -17.830 24.590 1.00 43.34 97 ARG A O 1
ATOM 759 N N . GLY A 1 98 ? -13.723 -17.755 25.371 1.00 46.78 98 GLY A N 1
ATOM 760 C CA . GLY A 1 98 ? -13.913 -18.754 26.454 1.00 46.78 98 GLY A CA 1
ATOM 761 C C . GLY A 1 98 ? -12.722 -19.669 26.832 1.00 46.78 98 GLY A C 1
ATOM 762 O O . GLY A 1 98 ? -12.816 -20.430 27.786 1.00 46.78 98 GLY A O 1
ATOM 763 N N . HIS A 1 99 ? -11.593 -19.615 26.124 1.00 45.53 99 HIS A N 1
ATOM 764 C CA . HIS A 1 99 ? -10.464 -20.572 26.207 1.00 45.53 99 HIS A CA 1
ATOM 7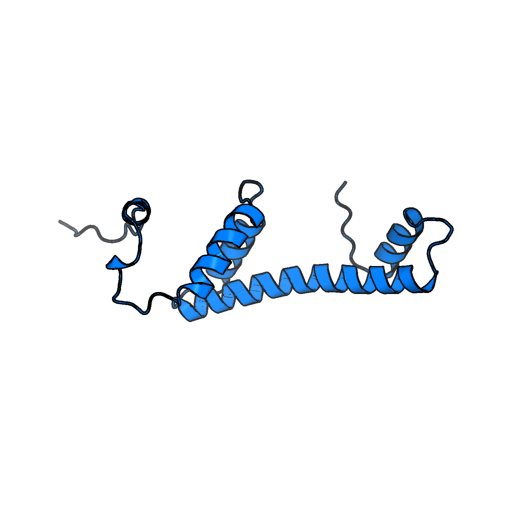65 C C . HIS A 1 99 ? -9.127 -19.866 26.528 1.00 45.53 99 HIS A C 1
ATOM 767 O O . HIS A 1 99 ? -8.071 -20.193 25.988 1.00 45.53 99 HIS A O 1
ATOM 773 N N . GLU A 1 100 ? -9.158 -18.884 27.432 1.00 46.69 100 GLU A N 1
ATOM 774 C CA . GLU A 1 100 ? -8.003 -18.069 27.874 1.00 46.69 100 GLU A CA 1
ATOM 775 C C . GLU A 1 100 ? -6.794 -18.896 28.379 1.00 46.69 100 GLU A C 1
ATOM 777 O O . GLU A 1 100 ? -5.666 -18.407 28.439 1.00 46.69 100 GLU A O 1
ATOM 782 N N . TRP A 1 101 ? -7.003 -20.185 28.656 1.00 51.53 101 TRP A N 1
ATOM 783 C CA . TRP A 1 101 ? -6.007 -21.154 29.117 1.00 51.53 101 TRP A CA 1
ATOM 784 C C . TRP A 1 101 ? -5.034 -21.665 28.038 1.00 51.53 101 TRP A C 1
ATOM 786 O O . TRP A 1 101 ? -4.020 -22.267 28.384 1.00 51.53 101 TRP A O 1
ATOM 796 N N . LEU A 1 102 ? -5.294 -21.416 26.746 1.00 45.50 102 LEU A N 1
ATOM 797 C CA . LEU A 1 102 ? -4.442 -21.879 25.632 1.00 45.50 102 LEU A CA 1
ATOM 798 C C . LEU A 1 102 ? -3.234 -20.973 25.333 1.00 45.50 102 LEU A C 1
ATOM 800 O O . LEU A 1 102 ? -2.377 -21.334 24.526 1.00 45.50 102 LEU A O 1
ATOM 804 N N . LEU A 1 103 ? -3.129 -19.804 25.970 1.00 48.72 103 LEU A N 1
ATOM 805 C CA . LEU A 1 103 ? -1.982 -18.914 25.804 1.00 48.72 103 LEU A CA 1
ATOM 806 C C . LEU A 1 103 ? -0.955 -19.167 26.916 1.00 48.72 103 LEU A C 1
ATOM 808 O O . LEU A 1 103 ? -1.258 -19.111 28.111 1.00 48.72 103 LEU A O 1
ATOM 812 N N . GLY A 1 104 ? 0.283 -19.461 26.510 1.00 49.81 104 GLY A N 1
ATOM 813 C CA . GLY A 1 104 ? 1.395 -19.695 27.428 1.00 49.81 104 GLY A CA 1
ATOM 814 C C . GLY A 1 104 ? 1.657 -18.504 28.371 1.00 49.81 104 GLY A C 1
ATOM 815 O O . GLY A 1 104 ? 1.231 -17.380 28.090 1.00 49.81 104 GLY A O 1
ATOM 816 N N . PRO A 1 105 ? 2.402 -18.709 29.475 1.00 49.53 105 PRO A N 1
ATOM 817 C CA . PRO A 1 105 ? 2.494 -17.764 30.596 1.00 49.53 105 PRO A CA 1
ATOM 818 C C . PRO A 1 105 ? 2.887 -16.323 30.239 1.00 49.53 105 PRO A C 1
ATOM 820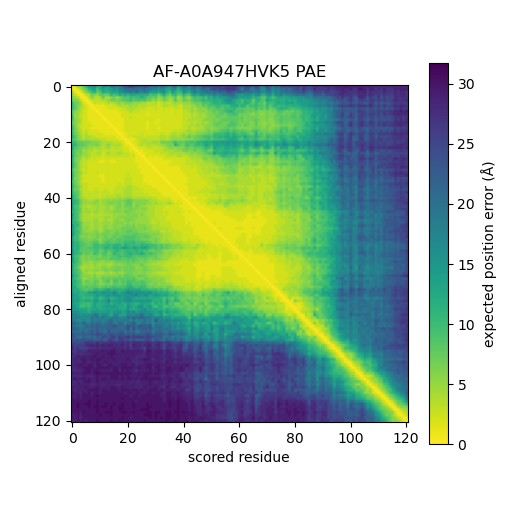 O O . PRO A 1 105 ? 2.524 -15.398 30.957 1.00 49.53 105 PRO A O 1
ATOM 823 N N . ARG A 1 106 ? 3.588 -16.113 29.116 1.00 50.75 106 ARG A N 1
ATOM 824 C CA . ARG A 1 106 ? 4.076 -14.798 28.667 1.00 50.75 106 ARG A CA 1
ATOM 825 C C . ARG A 1 106 ? 3.012 -13.856 28.095 1.00 50.75 106 ARG A C 1
ATOM 827 O O . ARG A 1 106 ? 3.303 -12.677 27.956 1.00 50.75 106 ARG A O 1
ATOM 834 N N . LEU A 1 107 ? 1.818 -14.339 27.743 1.00 45.22 107 LEU A N 1
ATOM 835 C CA . LEU A 1 107 ? 0.751 -13.495 27.175 1.00 45.22 107 LEU A CA 1
ATOM 836 C C . LEU A 1 107 ? -0.291 -13.044 28.212 1.00 45.22 107 LEU A C 1
ATOM 838 O O . LEU A 1 107 ? -1.140 -12.220 27.890 1.00 45.22 107 LEU A O 1
ATOM 842 N N . ARG A 1 108 ? -0.204 -13.527 29.460 1.00 47.38 108 ARG A N 1
ATOM 843 C CA . ARG A 1 108 ? -1.095 -13.125 30.566 1.00 47.38 108 ARG A CA 1
ATOM 844 C C . ARG A 1 108 ? -0.795 -11.740 31.149 1.00 47.38 108 ARG A C 1
ATOM 846 O O . ARG A 1 108 ? -1.621 -11.206 31.874 1.00 47.38 108 ARG A O 1
ATOM 853 N N . SER A 1 109 ? 0.372 -11.165 30.862 1.00 43.75 109 SER A N 1
ATOM 854 C CA . SER A 1 109 ? 0.863 -9.949 31.524 1.00 43.75 109 SER A CA 1
ATOM 855 C C . SER A 1 109 ? 0.728 -8.670 30.695 1.00 43.75 109 SER A C 1
ATOM 857 O O . SER A 1 109 ? 1.348 -7.672 31.049 1.00 43.75 109 SER A O 1
ATOM 859 N N . ILE A 1 110 ? -0.019 -8.672 29.585 1.00 45.00 110 ILE A N 1
ATOM 860 C CA . ILE A 1 110 ? -0.285 -7.438 28.832 1.00 45.00 110 ILE A CA 1
ATOM 861 C C . ILE A 1 110 ? -1.510 -6.771 29.471 1.00 45.00 110 ILE A C 1
ATOM 863 O O . ILE A 1 110 ? -2.607 -7.318 29.347 1.00 45.00 110 ILE A O 1
ATOM 867 N N . PRO A 1 111 ? -1.370 -5.621 30.156 1.00 38.88 111 PRO A N 1
ATOM 868 C CA . PRO A 1 111 ? -2.511 -4.955 30.763 1.00 38.88 111 PRO A CA 1
ATOM 869 C C . PRO A 1 111 ? -3.446 -4.482 29.650 1.00 38.88 111 PRO A C 1
ATOM 871 O O . PRO A 1 111 ? -3.032 -3.745 28.751 1.00 38.88 111 PRO A O 1
ATOM 874 N N . SER A 1 112 ? -4.713 -4.890 29.702 1.00 52.53 112 SER A N 1
ATOM 875 C CA . SER A 1 112 ? -5.764 -4.286 28.889 1.00 52.53 112 SER A CA 1
ATOM 876 C C . SER A 1 112 ? -5.984 -2.860 29.392 1.00 52.53 112 SER A C 1
ATOM 878 O O . SER A 1 112 ? -6.701 -2.630 30.364 1.00 52.53 112 SER A O 1
ATOM 880 N N . GLY A 1 113 ? -5.311 -1.893 28.772 1.00 47.59 113 GLY A N 1
ATOM 881 C CA . GLY A 1 113 ? -5.531 -0.478 29.040 1.00 47.59 113 GLY A CA 1
ATOM 882 C C . GLY A 1 113 ? -6.944 -0.064 28.631 1.00 47.59 113 GLY A C 1
ATOM 883 O O . GLY A 1 113 ? -7.171 0.310 27.485 1.00 47.59 113 GLY A O 1
ATOM 884 N N . SER A 1 114 ? -7.881 -0.116 29.574 1.00 42.75 114 SER A N 1
ATOM 885 C CA . SER A 1 114 ? -9.163 0.588 29.519 1.00 42.75 114 SER A CA 1
ATOM 886 C C . SER A 1 114 ? -9.406 1.270 30.864 1.00 42.75 114 SER A C 1
ATOM 888 O O . SER A 1 114 ? -10.152 0.783 31.710 1.00 42.75 114 SER A O 1
ATOM 890 N N . SER A 1 115 ? -8.745 2.403 31.088 1.00 42.28 115 SER A N 1
ATOM 891 C CA . SER A 1 115 ? -9.120 3.322 32.159 1.00 42.28 115 SER A CA 1
ATOM 892 C C . SER A 1 115 ? -10.286 4.196 31.685 1.00 42.28 115 SER A C 1
ATOM 894 O O . SER A 1 115 ? -10.081 5.283 31.149 1.00 42.28 115 SER A O 1
ATOM 896 N N . SER A 1 116 ? -11.518 3.729 31.882 1.00 45.62 116 SER A N 1
ATOM 897 C CA . SER A 1 116 ? -12.683 4.613 31.997 1.00 45.62 116 SER A CA 1
ATOM 898 C C . SER A 1 116 ? -13.639 4.053 33.045 1.00 45.62 116 SER A C 1
ATOM 900 O O . SER A 1 116 ? -14.311 3.053 32.800 1.00 45.62 116 SER A O 1
ATOM 902 N N . GLY A 1 117 ? -13.688 4.694 34.212 1.00 41.38 117 GLY A N 1
ATOM 903 C CA . GLY A 1 117 ? -14.652 4.368 35.261 1.00 41.38 117 GLY A CA 1
ATOM 904 C C . GLY A 1 117 ? -14.106 4.608 36.662 1.00 41.38 117 GLY A C 1
ATOM 905 O O . GLY A 1 117 ? -13.822 3.655 37.376 1.00 41.38 117 GLY A O 1
ATOM 906 N N . ALA A 1 118 ? -13.961 5.872 37.061 1.00 40.97 118 ALA A N 1
ATOM 907 C CA . ALA A 1 118 ? -13.915 6.216 38.481 1.00 40.97 118 ALA A CA 1
ATOM 908 C C . ALA A 1 118 ? -15.362 6.402 38.986 1.00 40.97 118 ALA A C 1
ATOM 910 O O . ALA A 1 118 ? -16.142 7.064 38.292 1.00 40.97 118 ALA A O 1
ATOM 911 N N . PRO A 1 119 ? -15.748 5.859 40.155 1.00 46.22 119 PRO A N 1
ATOM 912 C CA . PRO A 1 119 ? -16.994 6.232 40.806 1.00 46.22 119 PRO A CA 1
ATOM 913 C C . PRO A 1 119 ? -16.830 7.607 41.469 1.00 46.22 119 PRO A C 1
ATOM 915 O O . PRO A 1 119 ? -15.785 7.911 42.046 1.00 46.22 119 PRO A O 1
ATOM 918 N N . ARG A 1 120 ? -17.856 8.454 41.337 1.00 46.62 120 ARG A N 1
ATOM 919 C CA . ARG A 1 120 ? -17.922 9.766 41.994 1.00 46.62 120 ARG A CA 1
ATOM 920 C C . ARG A 1 120 ? -18.109 9.580 43.510 1.00 46.62 120 ARG A C 1
ATOM 922 O O . ARG A 1 120 ? -18.906 8.713 43.873 1.00 46.62 120 ARG A O 1
ATOM 929 N N . PRO A 1 121 ? -17.426 10.365 44.360 1.00 56.38 121 PRO A N 1
ATOM 930 C CA . PRO A 1 121 ? -17.875 10.616 45.725 1.00 56.38 121 PRO A CA 1
ATOM 931 C C . PRO A 1 121 ? -19.103 11.538 45.750 1.00 56.38 121 PRO A C 1
ATOM 933 O O . PRO A 1 121 ? -19.270 12.338 44.795 1.00 56.38 121 PRO A O 1
#

Secondary structure (DSSP, 8-state):
------SHHHHHHHHHHHS-TT--TTHHHHHHHHHHHHHHHHHHHHHHHHHHHHHHHT--HHHHHHHHHHHHT-TT--HHHHHHHHHHHHHT----SS-GGGS-GGGTT--------PPP-

Foldseek 3Di:
DDDDDPDLVSQLVVCVVPDDPPPDSVVSSVVSVVVNVVVVVVLVVLLVQQVVVCVVPVHDSVVSSVVSVCQVPDPPRDPVVCVVVVVVCVVVDPPDPPCPVPDPPVVVPDDPPDPDDDDDD

Radius of gyration: 21.83 Å; Cα contacts (8 Å, |Δi|>4): 50; chains: 1; bounding box: 38×36×70 Å

Mean predicted aligned error: 13.79 Å